Protein AF-A0A8B3DMB0-F1 (afdb_monomer_lite)

Structure (mmCIF, N/CA/C/O backbone):
data_AF-A0A8B3DMB0-F1
#
_entry.id   AF-A0A8B3DMB0-F1
#
loop_
_atom_site.group_PDB
_atom_site.id
_atom_site.type_symbol
_atom_site.label_atom_id
_atom_site.label_alt_id
_atom_site.label_comp_id
_atom_site.label_asym_id
_atom_site.label_entity_id
_atom_site.label_seq_id
_atom_site.pdbx_PDB_ins_code
_atom_site.Cartn_x
_atom_site.Cartn_y
_atom_site.Cartn_z
_atom_site.occupancy
_atom_site.B_iso_or_equiv
_atom_site.auth_seq_id
_atom_site.auth_comp_id
_atom_site.auth_asym_id
_atom_site.auth_atom_id
_atom_site.pdbx_PDB_model_num
ATOM 1 N N . MET A 1 1 ? 33.662 -3.034 -12.122 1.00 52.81 1 MET A N 1
ATOM 2 C CA . MET A 1 1 ? 32.701 -2.482 -11.142 1.00 52.81 1 MET A CA 1
ATOM 3 C C . MET A 1 1 ? 31.306 -2.748 -11.678 1.00 52.81 1 MET A C 1
ATOM 5 O O . MET A 1 1 ? 31.073 -2.427 -12.835 1.00 52.81 1 MET A O 1
ATOM 9 N N . GLY A 1 2 ? 30.434 -3.406 -10.913 1.00 65.12 2 GLY A N 1
ATOM 10 C CA . GLY A 1 2 ? 29.042 -3.621 -11.326 1.00 65.12 2 GLY A CA 1
ATOM 11 C C . GLY A 1 2 ? 28.221 -2.343 -11.146 1.00 65.12 2 GLY A C 1
ATOM 12 O O . GLY A 1 2 ? 28.426 -1.626 -10.170 1.00 65.12 2 GLY A O 1
ATOM 13 N N . GLN A 1 3 ? 27.323 -2.047 -12.084 1.00 78.31 3 GLN A N 1
ATOM 14 C CA . GLN A 1 3 ? 26.315 -0.996 -11.931 1.00 78.31 3 GLN A CA 1
ATOM 15 C C . GLN A 1 3 ? 25.097 -1.581 -11.214 1.00 78.31 3 GLN A C 1
ATOM 17 O O . GLN A 1 3 ? 24.569 -2.606 -11.644 1.00 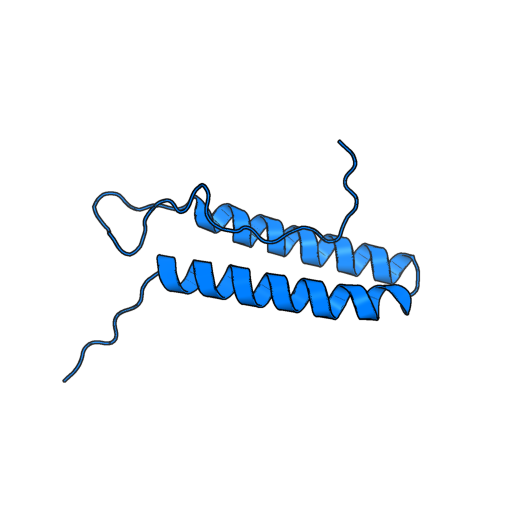78.31 3 GLN A O 1
ATOM 22 N N . ILE A 1 4 ? 24.641 -0.924 -10.147 1.00 77.31 4 ILE A N 1
ATOM 23 C CA . ILE A 1 4 ? 23.321 -1.195 -9.570 1.00 77.31 4 ILE A CA 1
ATOM 24 C C . ILE A 1 4 ? 22.283 -0.719 -10.589 1.00 77.31 4 ILE A C 1
ATOM 26 O O . ILE A 1 4 ? 22.351 0.419 -11.053 1.00 77.31 4 ILE A O 1
ATOM 30 N N . ARG A 1 5 ? 21.348 -1.598 -10.957 1.00 76.94 5 ARG A N 1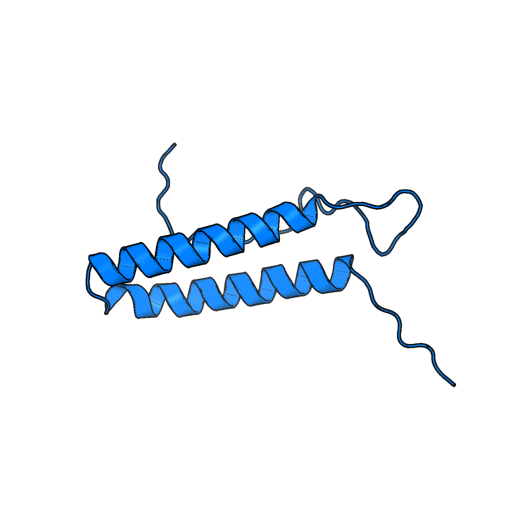
ATOM 31 C CA . ARG A 1 5 ? 20.197 -1.260 -11.798 1.00 76.94 5 ARG A CA 1
ATOM 32 C C . ARG A 1 5 ? 18.949 -1.224 -10.929 1.00 76.94 5 ARG A C 1
ATOM 34 O O . ARG A 1 5 ? 18.742 -2.120 -10.117 1.00 76.94 5 ARG A O 1
ATOM 41 N N . PHE A 1 6 ? 18.147 -0.184 -11.106 1.00 85.00 6 PHE A N 1
ATOM 42 C CA . PHE A 1 6 ? 16.852 -0.021 -10.460 1.00 85.00 6 PHE A CA 1
ATOM 43 C C . PHE A 1 6 ? 15.759 -0.249 -11.501 1.00 85.00 6 PHE A C 1
ATOM 45 O O . PHE A 1 6 ? 15.844 0.315 -12.589 1.00 85.00 6 PHE A O 1
ATOM 52 N N . SER A 1 7 ? 14.746 -1.041 -11.155 1.00 90.19 7 SER A N 1
ATOM 53 C CA . SER A 1 7 ? 13.557 -1.218 -11.986 1.00 90.19 7 SER A CA 1
ATOM 54 C C . SER A 1 7 ? 12.358 -0.610 -11.276 1.00 90.19 7 SER A C 1
ATOM 56 O O . SER A 1 7 ? 11.972 -1.088 -10.207 1.00 90.19 7 SER A O 1
ATOM 58 N N . MET A 1 8 ? 11.754 0.427 -11.863 1.00 93.56 8 MET A N 1
ATOM 59 C CA . MET A 1 8 ? 10.562 1.049 -11.283 1.00 93.56 8 MET A CA 1
ATOM 60 C C . MET A 1 8 ? 9.364 0.096 -11.338 1.00 93.56 8 MET A C 1
ATOM 62 O O . MET A 1 8 ? 8.559 0.071 -10.414 1.00 93.56 8 MET A O 1
ATOM 66 N N . ASN A 1 9 ? 9.258 -0.740 -12.376 1.00 92.50 9 ASN A N 1
ATOM 67 C CA . ASN A 1 9 ? 8.250 -1.804 -12.435 1.00 92.50 9 ASN A CA 1
ATOM 68 C C . ASN A 1 9 ? 8.380 -2.774 -11.251 1.00 92.50 9 ASN A C 1
ATOM 70 O O . ASN A 1 9 ? 7.397 -3.058 -10.574 1.00 92.50 9 ASN A O 1
ATOM 74 N N . GLY A 1 10 ? 9.600 -3.255 -10.983 1.00 93.69 10 GLY A N 1
ATOM 75 C CA . GLY A 1 10 ? 9.859 -4.167 -9.866 1.00 93.69 10 GLY A CA 1
ATOM 76 C C . GLY A 1 10 ? 9.594 -3.513 -8.511 1.00 93.69 10 GLY A C 1
ATOM 77 O O . GLY A 1 10 ? 8.969 -4.118 -7.648 1.00 93.69 10 GLY A O 1
ATOM 78 N N . PHE A 1 11 ? 10.004 -2.253 -8.348 1.00 94.44 11 PHE A N 1
ATOM 79 C CA . PHE A 1 11 ? 9.712 -1.479 -7.143 1.00 94.44 11 PHE A CA 1
ATOM 80 C C . PHE A 1 11 ? 8.205 -1.345 -6.896 1.00 94.44 11 PHE A C 1
ATOM 82 O O . PHE A 1 11 ? 7.749 -1.615 -5.792 1.00 94.44 11 PHE A O 1
ATOM 89 N N . ARG A 1 12 ? 7.425 -0.988 -7.924 1.00 95.25 12 ARG A N 1
ATOM 90 C CA . ARG A 1 12 ? 5.965 -0.860 -7.811 1.00 95.25 12 ARG A CA 1
ATOM 91 C C . ARG A 1 12 ? 5.288 -2.187 -7.481 1.00 95.25 12 ARG A C 1
ATOM 93 O O . ARG A 1 12 ? 4.426 -2.211 -6.614 1.00 95.25 12 ARG A O 1
ATOM 100 N N . ALA A 1 13 ? 5.711 -3.282 -8.114 1.00 94.75 13 ALA A N 1
ATOM 101 C CA . ALA A 1 13 ? 5.189 -4.614 -7.809 1.00 94.75 13 ALA A CA 1
ATOM 102 C C . ALA A 1 13 ? 5.448 -5.014 -6.346 1.00 94.75 13 ALA A C 1
ATOM 104 O O . ALA A 1 13 ? 4.544 -5.501 -5.670 1.00 94.75 13 ALA A O 1
ATOM 105 N N . ASN A 1 14 ? 6.659 -4.759 -5.842 1.00 95.94 14 ASN A N 1
ATOM 106 C CA . ASN A 1 14 ? 6.987 -5.013 -4.440 1.00 95.94 14 ASN A CA 1
ATOM 107 C C . ASN A 1 14 ? 6.166 -4.123 -3.505 1.00 95.94 14 ASN A C 1
ATOM 109 O O . ASN A 1 14 ? 5.621 -4.624 -2.531 1.00 95.94 14 ASN A O 1
ATOM 113 N N . LEU A 1 15 ? 6.020 -2.836 -3.829 1.00 96.19 15 LEU A N 1
ATOM 114 C CA . LEU A 1 15 ? 5.254 -1.896 -3.014 1.00 96.19 15 LEU A CA 1
ATOM 115 C C . LEU A 1 15 ? 3.775 -2.298 -2.908 1.00 96.19 15 LEU A C 1
ATOM 117 O O . LEU A 1 15 ? 3.207 -2.224 -1.823 1.00 96.19 15 LEU A O 1
ATOM 121 N N . VAL A 1 16 ? 3.163 -2.777 -3.998 1.00 97.38 16 VAL A N 1
ATOM 122 C CA . VAL A 1 16 ? 1.801 -3.343 -3.967 1.00 97.38 16 VAL A CA 1
ATOM 123 C C . VAL A 1 16 ? 1.734 -4.573 -3.057 1.00 97.38 16 VAL A C 1
ATOM 125 O O . VAL A 1 16 ? 0.805 -4.688 -2.256 1.00 97.38 16 VAL A O 1
ATOM 128 N N . SER A 1 17 ? 2.713 -5.479 -3.150 1.00 97.44 17 SER A N 1
ATOM 129 C CA . SER A 1 17 ? 2.772 -6.678 -2.300 1.00 97.44 17 SER A CA 1
ATOM 130 C C . SER A 1 17 ? 2.877 -6.310 -0.819 1.00 97.44 17 SER A C 1
ATOM 132 O O . SER A 1 17 ? 2.072 -6.766 -0.012 1.00 97.44 17 SER A O 1
ATOM 134 N N . GLU A 1 18 ? 3.819 -5.433 -0.469 1.00 97.75 18 GLU A N 1
ATOM 135 C CA . GLU A 1 18 ? 4.048 -4.967 0.902 1.00 97.75 18 GLU A CA 1
ATOM 136 C C . GLU A 1 18 ? 2.812 -4.254 1.469 1.00 97.75 18 GLU A C 1
ATOM 138 O O . GLU A 1 18 ? 2.415 -4.499 2.608 1.00 97.75 18 GLU A O 1
ATOM 143 N N . MET A 1 19 ? 2.149 -3.418 0.666 1.00 97.75 19 MET A N 1
ATOM 144 C CA . MET A 1 19 ? 0.907 -2.753 1.069 1.00 97.75 19 MET A CA 1
ATOM 145 C C . MET A 1 19 ? -0.255 -3.734 1.260 1.00 97.75 19 MET A C 1
ATOM 147 O O . MET A 1 19 ? -1.052 -3.563 2.180 1.00 97.75 19 MET A O 1
ATOM 151 N N . SER A 1 20 ? -0.343 -4.783 0.442 1.00 97.06 20 SER A N 1
ATOM 152 C CA . SER A 1 20 ? -1.370 -5.826 0.588 1.00 97.06 20 SER A CA 1
ATOM 153 C C . SER A 1 20 ? -1.163 -6.661 1.859 1.00 97.06 20 SER A C 1
ATOM 155 O O . SER A 1 20 ? -2.119 -7.018 2.555 1.00 97.06 20 SER A O 1
ATOM 157 N N . GLU A 1 21 ? 0.093 -6.938 2.211 1.00 96.88 21 GLU A N 1
ATOM 158 C CA . GLU A 1 21 ? 0.458 -7.583 3.478 1.00 96.88 21 GLU A CA 1
ATOM 159 C C . GLU A 1 21 ? 0.158 -6.675 4.681 1.00 96.88 21 GLU A C 1
ATOM 161 O O . GLU A 1 21 ? -0.382 -7.136 5.695 1.00 96.88 21 GLU A O 1
ATOM 166 N N . LEU A 1 22 ? 0.436 -5.372 4.556 1.00 96.88 22 LEU A N 1
ATOM 167 C CA . LEU A 1 22 ? 0.101 -4.380 5.575 1.00 96.88 22 LEU A CA 1
ATOM 168 C C . LEU A 1 22 ? -1.412 -4.295 5.794 1.00 96.88 22 LEU A C 1
ATOM 170 O O . LEU A 1 22 ? -1.854 -4.329 6.940 1.00 96.88 22 LEU A O 1
ATOM 174 N N . ARG A 1 23 ? -2.204 -4.254 4.716 1.00 96.19 23 ARG A N 1
ATOM 175 C CA . ARG A 1 23 ? -3.672 -4.293 4.771 1.00 96.19 23 ARG A CA 1
ATOM 176 C C . ARG A 1 23 ? -4.165 -5.482 5.587 1.00 96.19 23 ARG A C 1
ATOM 178 O O . ARG A 1 23 ? -4.986 -5.324 6.484 1.00 96.19 23 ARG A O 1
ATOM 185 N N . THR A 1 24 ? -3.639 -6.666 5.276 1.00 94.44 24 THR A N 1
ATOM 186 C CA . THR A 1 24 ? -4.009 -7.917 5.950 1.00 94.44 24 THR A CA 1
ATOM 187 C C . THR A 1 24 ? -3.692 -7.835 7.441 1.00 94.44 24 THR A C 1
ATOM 189 O O . THR A 1 24 ? -4.533 -8.166 8.269 1.00 94.44 24 THR A O 1
ATOM 192 N N . SER A 1 25 ? -2.512 -7.316 7.786 1.00 94.38 25 SER A N 1
ATOM 193 C CA . SER A 1 25 ? -2.091 -7.147 9.181 1.00 94.38 25 SER A CA 1
ATOM 194 C C . SER A 1 25 ? -2.936 -6.108 9.930 1.00 94.38 25 SER A C 1
ATOM 196 O O . SER A 1 25 ? -3.211 -6.271 11.116 1.00 94.38 25 SER A O 1
ATOM 198 N N . LEU A 1 26 ? -3.356 -5.036 9.252 1.00 93.94 26 LEU A N 1
ATOM 199 C CA . LEU A 1 26 ? -4.216 -4.005 9.832 1.00 93.94 26 LEU A CA 1
ATOM 200 C C . LEU A 1 26 ? -5.638 -4.511 10.060 1.00 93.94 26 LEU A C 1
ATOM 202 O O . LEU A 1 26 ? -6.200 -4.219 11.110 1.00 93.94 26 LEU A O 1
ATOM 206 N N . ALA A 1 27 ? -6.202 -5.290 9.133 1.00 89.62 27 ALA A N 1
ATOM 207 C CA . ALA A 1 27 ? -7.564 -5.812 9.242 1.00 89.62 27 ALA A CA 1
ATOM 208 C C . ALA A 1 27 ? -7.812 -6.561 10.565 1.00 89.62 27 ALA A C 1
ATOM 210 O O . ALA A 1 27 ? -8.882 -6.421 11.161 1.00 89.62 27 ALA A O 1
ATOM 211 N N . ASP A 1 28 ? -6.807 -7.286 11.060 1.00 88.12 28 ASP A N 1
ATOM 212 C CA . ASP A 1 28 ? -6.876 -7.973 12.350 1.00 88.12 28 ASP A CA 1
ATOM 213 C C . ASP A 1 28 ? -6.930 -6.984 13.530 1.00 88.12 28 ASP A C 1
ATOM 215 O O . ASP A 1 28 ? -7.746 -7.143 14.438 1.00 88.12 28 ASP A O 1
ATOM 219 N N . VAL A 1 29 ? -6.115 -5.924 13.494 1.00 92.38 29 VAL A N 1
ATOM 220 C CA . VAL A 1 29 ? -5.977 -4.937 14.583 1.00 92.38 29 VAL A CA 1
ATOM 221 C C . VAL A 1 29 ? -7.139 -3.939 14.626 1.00 92.38 29 VAL A C 1
ATOM 223 O O . VAL A 1 29 ? -7.528 -3.492 15.704 1.00 92.38 29 VAL A O 1
ATOM 226 N N . LEU A 1 30 ? -7.736 -3.598 13.480 1.00 93.31 30 LEU A N 1
ATOM 227 C CA . LEU A 1 30 ? -8.835 -2.624 13.389 1.00 93.31 30 LEU A CA 1
ATOM 228 C C . LEU A 1 30 ? -10.051 -3.007 14.245 1.00 93.31 30 LEU A C 1
ATOM 230 O O . LEU A 1 30 ? -10.782 -2.127 14.697 1.00 93.31 30 LEU A O 1
ATOM 234 N N . ASN A 1 31 ? -10.263 -4.302 14.492 1.00 89.25 31 ASN A N 1
ATOM 235 C CA . ASN A 1 31 ? -11.358 -4.792 15.332 1.00 89.25 31 ASN A CA 1
ATOM 236 C C . ASN A 1 31 ? -11.160 -4.499 16.830 1.00 89.25 31 ASN A C 1
ATOM 238 O O . ASN A 1 31 ? -12.120 -4.580 17.595 1.00 89.25 31 ASN A O 1
ATOM 242 N N . GLU A 1 32 ? -9.938 -4.169 17.252 1.00 93.75 32 GLU A N 1
ATOM 243 C CA . GLU A 1 32 ? -9.594 -3.865 18.646 1.00 93.75 32 GLU A CA 1
ATOM 244 C C . GLU A 1 32 ? -9.617 -2.358 18.952 1.00 93.75 32 GLU A C 1
ATOM 246 O O . GLU A 1 32 ? -9.544 -1.956 20.116 1.00 93.75 32 GLU A O 1
ATOM 251 N N . LEU A 1 33 ? -9.714 -1.518 17.918 1.00 94.31 33 LEU A N 1
ATOM 252 C CA . LEU A 1 33 ? -9.698 -0.065 18.044 1.00 94.31 33 LEU A CA 1
ATOM 253 C C . LEU A 1 33 ? -11.073 0.506 18.403 1.00 94.31 33 LEU A C 1
ATOM 255 O O . LEU A 1 33 ? -12.122 -0.095 18.158 1.00 94.31 33 LEU A O 1
ATOM 259 N N . SER A 1 34 ? -11.060 1.718 18.965 1.00 95.81 34 SER A N 1
ATOM 260 C CA . SER A 1 34 ? -12.273 2.528 19.057 1.00 95.81 34 SER A CA 1
ATOM 261 C C . SER A 1 34 ? -12.784 2.870 17.653 1.00 95.81 34 SER A C 1
ATOM 263 O O . SER A 1 34 ? -12.014 2.890 16.695 1.00 95.81 34 SER A O 1
ATOM 265 N N . GLU A 1 35 ? -14.080 3.147 17.519 1.00 93.69 35 GLU A N 1
ATOM 266 C CA . GLU A 1 35 ? -14.687 3.448 16.217 1.00 93.69 35 GLU A CA 1
ATOM 267 C C . GLU A 1 35 ? -14.010 4.632 15.511 1.00 93.69 35 GLU A C 1
ATOM 269 O O . GLU A 1 35 ? -13.672 4.510 14.338 1.00 93.69 35 GLU A O 1
ATOM 274 N N . SER A 1 36 ? -13.710 5.713 16.240 1.00 94.50 36 SER A N 1
ATOM 275 C CA . SER A 1 36 ? -13.025 6.881 15.676 1.00 94.50 36 SER A CA 1
ATOM 276 C C . SER A 1 36 ? -11.586 6.581 15.258 1.00 94.50 36 SER A C 1
ATOM 278 O O . SER A 1 36 ? -11.162 6.997 14.187 1.00 94.50 36 SER A O 1
ATOM 280 N N . ASP A 1 37 ? -10.830 5.835 16.072 1.00 96.00 37 ASP A N 1
ATOM 281 C CA . ASP A 1 37 ? -9.444 5.492 15.723 1.00 96.00 37 ASP A CA 1
ATOM 282 C C . ASP A 1 37 ? -9.399 4.528 14.530 1.00 96.00 37 ASP A C 1
ATOM 284 O O . ASP A 1 37 ? -8.490 4.587 13.704 1.00 96.00 37 ASP A O 1
ATOM 288 N N . ARG A 1 38 ? -10.389 3.635 14.431 1.00 95.56 38 ARG A N 1
ATOM 289 C CA . ARG A 1 38 ? -10.540 2.712 13.309 1.00 95.56 38 ARG A CA 1
ATOM 290 C C . ARG A 1 38 ? -10.789 3.466 12.005 1.00 95.56 38 ARG A C 1
ATOM 292 O O . ARG A 1 38 ? -10.126 3.158 11.020 1.00 95.56 38 ARG A O 1
ATOM 299 N N . GLU A 1 39 ? -11.710 4.429 12.001 1.00 94.56 39 GLU A N 1
ATOM 300 C CA . GLU A 1 39 ? -11.991 5.277 10.831 1.00 94.56 39 GLU A CA 1
ATOM 301 C C . GLU A 1 39 ? -10.748 6.068 10.402 1.00 94.56 39 GLU A C 1
ATOM 303 O O . GLU A 1 39 ? -10.349 5.991 9.242 1.00 94.56 39 GLU A O 1
ATOM 308 N N . ASP A 1 40 ? -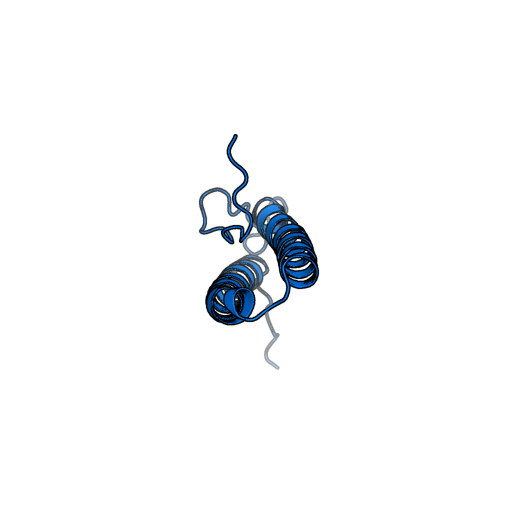10.050 6.707 11.346 1.00 96.00 40 ASP A N 1
ATOM 309 C CA . ASP A 1 40 ? -8.820 7.460 11.066 1.00 96.00 40 ASP A CA 1
ATOM 310 C C . ASP A 1 40 ? -7.712 6.595 10.435 1.00 96.00 40 ASP A C 1
ATOM 312 O O . ASP A 1 40 ? -6.923 7.075 9.613 1.00 96.00 40 ASP A O 1
ATOM 316 N N . VAL A 1 41 ? -7.588 5.331 10.854 1.00 96.12 41 VAL A N 1
ATOM 317 C CA . VAL A 1 41 ? -6.601 4.396 10.290 1.00 96.12 41 VAL A CA 1
ATOM 318 C C . VAL A 1 41 ? -7.016 3.936 8.896 1.00 96.12 41 VAL A C 1
ATOM 320 O O . VAL A 1 41 ? -6.154 3.878 8.018 1.00 96.12 41 VAL A O 1
ATOM 323 N N . ILE A 1 42 ? -8.301 3.629 8.691 1.00 96.31 42 ILE A N 1
ATOM 324 C CA . ILE A 1 42 ? -8.847 3.245 7.383 1.00 96.31 42 ILE A CA 1
ATOM 325 C C . ILE A 1 42 ? -8.594 4.362 6.369 1.00 96.31 42 ILE A C 1
ATOM 327 O O . ILE A 1 42 ? -7.945 4.111 5.356 1.00 96.31 42 ILE A O 1
ATOM 331 N N . ASP A 1 43 ? -8.986 5.598 6.686 1.00 96.25 43 ASP A N 1
ATOM 332 C CA . ASP A 1 43 ? -8.841 6.742 5.780 1.00 96.25 43 ASP 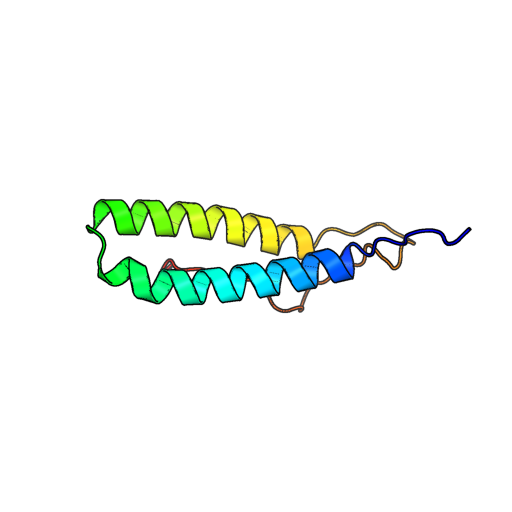A CA 1
ATOM 333 C C . ASP A 1 43 ? -7.379 6.969 5.372 1.00 96.25 43 ASP A C 1
ATOM 335 O O . ASP A 1 43 ? -7.063 7.153 4.195 1.00 96.25 43 ASP A O 1
ATOM 339 N N . LYS A 1 44 ? -6.452 6.905 6.337 1.00 96.94 44 LYS A N 1
ATOM 340 C CA . LYS A 1 44 ? -5.018 7.086 6.063 1.00 96.94 44 LYS A CA 1
ATOM 341 C C . LYS A 1 44 ? -4.431 5.951 5.240 1.00 96.94 44 LYS A C 1
ATOM 343 O O . LYS A 1 44 ? -3.570 6.197 4.395 1.00 96.94 44 LYS A O 1
ATOM 348 N N . PHE A 1 45 ? -4.830 4.712 5.514 1.00 97.44 45 PHE A N 1
ATOM 349 C CA . PHE A 1 45 ? -4.369 3.580 4.722 1.00 97.44 45 PHE A CA 1
ATOM 350 C C . PHE A 1 45 ? -4.873 3.699 3.283 1.00 97.44 45 PHE A C 1
ATOM 352 O O . PHE A 1 45 ? -4.082 3.552 2.352 1.00 97.44 45 PHE A O 1
ATOM 359 N N . ASP A 1 46 ? -6.149 4.036 3.105 1.00 97.00 46 ASP A N 1
ATOM 360 C CA . ASP A 1 46 ? -6.782 4.121 1.793 1.00 97.00 46 ASP A CA 1
ATOM 361 C C . ASP A 1 46 ? -6.219 5.274 0.954 1.00 97.00 46 ASP A C 1
ATOM 363 O O . ASP A 1 46 ? -5.983 5.099 -0.244 1.00 97.00 46 ASP A O 1
ATOM 367 N N . GLU A 1 47 ? -5.872 6.411 1.568 1.00 97.44 47 GLU A N 1
ATOM 368 C CA . GLU A 1 47 ? -5.149 7.504 0.898 1.00 97.44 47 GLU A CA 1
ATOM 369 C C . GLU A 1 47 ? -3.793 7.035 0.329 1.00 97.44 47 GLU A C 1
ATOM 371 O O . GLU A 1 47 ? -3.426 7.339 -0.817 1.00 97.44 47 GLU A O 1
ATOM 376 N N . VAL A 1 48 ? -3.044 6.250 1.110 1.00 97.56 48 VAL A N 1
ATOM 377 C CA . VAL A 1 48 ? -1.749 5.705 0.682 1.00 97.56 48 VAL A CA 1
ATOM 378 C C . VAL A 1 48 ? -1.937 4.617 -0.375 1.00 97.56 48 VAL A C 1
ATOM 380 O O . VAL A 1 48 ? -1.222 4.626 -1.378 1.00 97.56 48 VAL A O 1
ATOM 383 N N . ALA A 1 49 ? -2.908 3.719 -0.207 1.00 97.06 49 ALA A N 1
ATOM 384 C CA . ALA A 1 49 ? -3.231 2.676 -1.178 1.00 97.06 49 ALA A CA 1
ATOM 385 C C . ALA A 1 49 ? -3.607 3.279 -2.542 1.00 97.06 49 ALA A C 1
ATOM 387 O O . ALA A 1 49 ? -3.030 2.901 -3.563 1.00 97.06 49 ALA A O 1
ATOM 388 N N . CYS A 1 50 ? -4.463 4.305 -2.560 1.00 95.94 50 CYS A N 1
ATOM 389 C CA . CYS A 1 50 ? -4.810 5.050 -3.773 1.00 95.94 50 CYS A CA 1
ATOM 390 C C . CYS A 1 50 ? -3.579 5.678 -4.442 1.00 95.94 50 CYS A C 1
ATOM 392 O O . CYS A 1 50 ? -3.434 5.641 -5.669 1.00 95.94 50 CYS A O 1
ATOM 394 N N . SER A 1 51 ? -2.664 6.236 -3.644 1.00 96.25 51 SER A N 1
ATOM 395 C CA . SER A 1 51 ? -1.411 6.807 -4.148 1.00 96.25 51 SER A CA 1
ATOM 396 C C . SER A 1 51 ? -0.517 5.740 -4.788 1.00 96.25 51 SER A C 1
ATOM 398 O O . SER A 1 51 ? 0.048 5.972 -5.858 1.00 96.25 51 SER A O 1
ATOM 400 N N . VAL A 1 52 ? -0.417 4.555 -4.179 1.00 95.75 52 VAL A N 1
ATOM 401 C CA . VAL A 1 52 ? 0.338 3.416 -4.726 1.00 95.75 52 VAL A CA 1
ATOM 402 C C . VAL A 1 52 ? -0.287 2.912 -6.024 1.00 95.75 52 VAL A C 1
ATOM 404 O O . VAL A 1 52 ? 0.433 2.757 -7.011 1.00 95.75 52 VAL A O 1
ATOM 407 N N . ASN A 1 53 ? -1.609 2.743 -6.069 1.00 95.12 53 ASN A N 1
ATOM 408 C CA . ASN A 1 53 ? -2.314 2.310 -7.278 1.00 95.12 53 ASN A CA 1
ATOM 409 C C . ASN A 1 53 ? -2.123 3.325 -8.415 1.00 95.12 53 ASN A C 1
ATOM 411 O O . ASN A 1 53 ? -1.788 2.957 -9.539 1.00 95.12 53 ASN A O 1
ATOM 415 N N . SER A 1 54 ? -2.165 4.625 -8.108 1.00 93.50 54 SER A N 1
ATOM 416 C CA . SER A 1 54 ? -1.889 5.685 -9.088 1.00 93.50 54 SER A CA 1
ATOM 417 C C . SER A 1 54 ? -0.486 5.583 -9.708 1.00 93.50 54 SER A C 1
ATOM 419 O O . SER A 1 54 ? -0.301 5.894 -10.888 1.00 93.50 54 SER A O 1
ATOM 421 N N . LEU A 1 55 ? 0.518 5.110 -8.956 1.00 92.44 55 LEU A N 1
ATOM 422 C CA . LEU A 1 55 ? 1.880 4.921 -9.474 1.00 92.44 55 LEU A CA 1
ATOM 423 C C . LEU A 1 55 ? 1.974 3.812 -10.528 1.00 92.44 55 LEU A C 1
ATOM 425 O O . LEU A 1 55 ? 2.913 3.828 -11.330 1.00 92.44 55 LEU A O 1
ATOM 429 N N . LEU A 1 56 ? 1.033 2.867 -10.574 1.00 92.56 56 LEU A N 1
ATOM 430 C CA . LEU A 1 56 ? 1.013 1.801 -11.584 1.00 92.56 56 LEU A CA 1
ATOM 431 C C . LEU A 1 56 ? 0.796 2.357 -12.995 1.00 92.56 56 LEU A C 1
ATOM 433 O O . LEU A 1 56 ? 1.353 1.831 -13.959 1.00 92.56 56 LEU A O 1
ATOM 437 N N . HIS A 1 57 ? 0.100 3.486 -13.112 1.00 90.44 57 HIS A N 1
ATOM 438 C CA . HIS A 1 57 ? -0.196 4.128 -14.393 1.00 90.44 57 HIS A CA 1
ATOM 439 C C . HIS A 1 57 ? 0.916 5.062 -14.892 1.00 90.44 57 HIS A C 1
ATOM 441 O O . HIS A 1 57 ? 0.876 5.545 -16.026 1.00 90.44 57 HIS A O 1
ATOM 447 N N . VAL A 1 58 ? 1.943 5.316 -14.075 1.00 90.50 58 VAL A N 1
ATOM 448 C CA . VAL A 1 58 ? 3.082 6.149 -14.478 1.00 90.50 58 VAL A CA 1
ATOM 449 C C . VAL A 1 58 ? 3.936 5.396 -15.495 1.00 90.50 58 VAL A C 1
ATOM 451 O O . VAL A 1 58 ? 4.374 4.270 -15.255 1.00 90.50 58 VAL A O 1
ATOM 454 N N . SER A 1 59 ? 4.214 6.029 -16.633 1.00 93.12 59 SER A N 1
ATOM 455 C CA . SER A 1 59 ? 5.072 5.458 -17.669 1.00 93.12 59 SER A CA 1
ATOM 456 C C . SER A 1 59 ? 5.969 6.504 -18.323 1.00 93.12 59 SER A C 1
ATOM 458 O O . SER A 1 59 ? 5.656 7.695 -18.327 1.00 93.12 59 SER A O 1
ATOM 460 N N . ILE A 1 60 ? 7.109 6.056 -18.852 1.00 93.31 60 ILE A N 1
ATOM 461 C CA . ILE A 1 60 ? 8.045 6.879 -19.624 1.00 93.31 60 ILE A CA 1
ATOM 462 C C . ILE A 1 60 ? 8.264 6.201 -20.973 1.00 93.31 60 ILE A C 1
ATOM 464 O O . ILE A 1 60 ? 8.689 5.046 -21.040 1.00 93.31 60 ILE A O 1
ATOM 468 N N . GLU A 1 61 ? 7.990 6.928 -22.054 1.00 93.62 61 GLU A N 1
ATOM 469 C CA . GLU A 1 61 ? 8.164 6.419 -23.413 1.00 93.62 61 GLU A CA 1
ATOM 470 C C . GLU A 1 61 ? 9.608 5.950 -23.652 1.00 93.62 61 GLU A C 1
ATOM 472 O O . GLU A 1 61 ? 10.576 6.639 -23.327 1.00 93.62 61 GLU A O 1
ATOM 477 N N . GLY A 1 62 ? 9.751 4.746 -24.212 1.00 91.50 62 GLY A N 1
ATOM 478 C CA . GLY A 1 62 ? 11.052 4.157 -24.531 1.00 91.50 62 GLY A CA 1
ATOM 479 C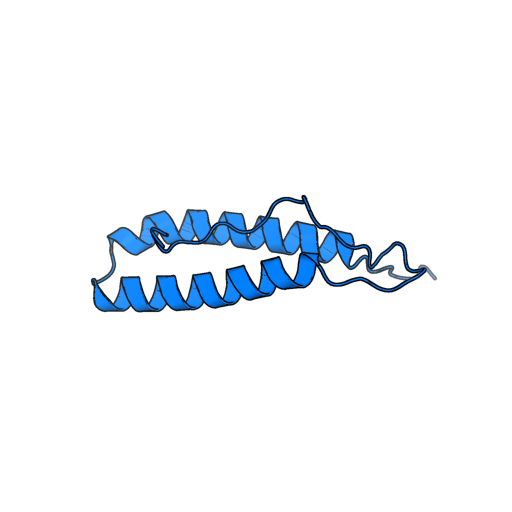 C . GLY A 1 62 ? 11.849 3.628 -23.332 1.00 91.50 62 GLY A C 1
ATOM 480 O O . GLY A 1 62 ? 12.982 3.194 -23.528 1.00 91.50 62 GLY A O 1
ATOM 481 N N . ASN A 1 63 ? 11.294 3.632 -22.113 1.00 90.19 63 ASN A N 1
ATOM 482 C CA . ASN A 1 63 ? 11.957 3.084 -20.931 1.00 90.19 63 ASN A CA 1
ATOM 483 C C . ASN A 1 63 ? 11.258 1.814 -20.427 1.00 90.19 63 ASN A C 1
ATOM 485 O O . ASN A 1 63 ? 10.186 1.864 -19.822 1.00 90.19 63 ASN A O 1
ATOM 489 N N . ASP A 1 64 ? 11.904 0.664 -20.630 1.00 89.12 64 ASP A N 1
ATOM 490 C CA . ASP A 1 64 ? 11.350 -0.631 -20.236 1.00 89.12 64 ASP A CA 1
ATOM 491 C C . ASP A 1 64 ? 11.184 -0.804 -18.720 1.00 89.12 64 ASP A C 1
ATOM 493 O O . ASP A 1 64 ? 10.342 -1.595 -18.297 1.00 89.12 64 ASP A O 1
ATOM 497 N N . ASP A 1 65 ? 11.933 -0.057 -17.906 1.00 89.44 65 ASP A N 1
ATOM 498 C CA . ASP A 1 65 ? 11.828 -0.081 -16.446 1.00 89.44 65 ASP A CA 1
ATOM 499 C C . ASP A 1 65 ? 10.681 0.790 -15.912 1.00 89.44 65 ASP A C 1
ATOM 501 O O . ASP A 1 65 ? 10.361 0.683 -14.730 1.00 89.44 65 ASP A O 1
ATOM 505 N N . PHE A 1 66 ? 10.053 1.611 -16.763 1.00 92.38 66 PHE A N 1
ATOM 506 C CA . PHE A 1 66 ? 8.952 2.531 -16.446 1.00 92.38 66 PHE A CA 1
ATOM 507 C C . PHE A 1 66 ? 7.771 2.311 -17.406 1.00 92.38 66 PHE A C 1
ATOM 509 O O . PHE A 1 66 ? 7.331 3.227 -18.104 1.00 92.38 66 PHE A O 1
ATOM 516 N N . LYS A 1 67 ? 7.256 1.080 -17.470 1.00 91.81 67 LYS A N 1
ATOM 517 C CA . LYS A 1 67 ? 6.075 0.764 -18.291 1.00 91.81 67 LYS A CA 1
ATOM 518 C C . LYS A 1 67 ? 4.792 1.113 -17.550 1.00 91.81 67 LYS A C 1
ATOM 520 O O . LYS A 1 67 ? 4.775 1.129 -16.324 1.00 91.81 67 LYS A O 1
ATOM 525 N N . ASN A 1 68 ? 3.714 1.351 -18.291 1.00 90.12 68 ASN A N 1
ATOM 526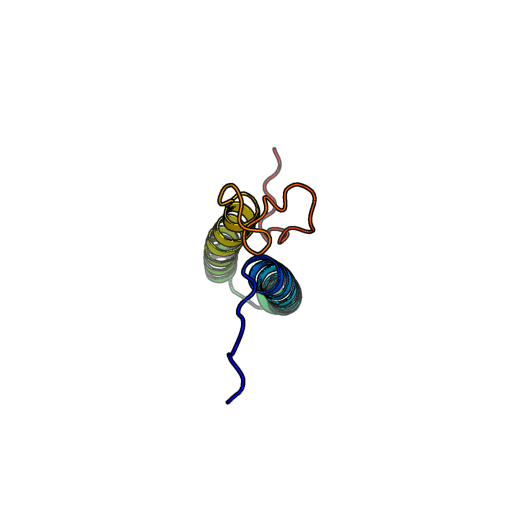 C CA . ASN A 1 68 ? 2.381 1.342 -17.698 1.00 90.12 68 ASN A CA 1
ATOM 527 C C . ASN A 1 68 ? 2.100 -0.087 -17.199 1.00 90.12 68 ASN A C 1
ATOM 529 O O . ASN A 1 68 ? 2.320 -1.046 -17.942 1.00 90.12 68 ASN A O 1
ATOM 533 N N . MET A 1 69 ? 1.687 -0.213 -15.940 1.00 91.56 69 MET A N 1
ATOM 534 C CA . MET A 1 69 ? 1.357 -1.479 -15.285 1.00 91.56 69 MET A CA 1
ATOM 535 C C . MET A 1 69 ? -0.157 -1.684 -15.149 1.00 91.56 69 MET A C 1
ATOM 537 O O . MET A 1 69 ? -0.587 -2.510 -14.359 1.00 91.56 69 MET A O 1
ATOM 541 N N . GLU A 1 70 ? -0.972 -0.962 -15.917 1.00 86.81 70 GLU A N 1
ATOM 542 C CA . GLU A 1 70 ? -2.421 -1.167 -15.978 1.00 86.81 70 GLU A CA 1
ATOM 543 C C . GLU A 1 70 ? -2.787 -2.656 -16.130 1.00 86.81 70 GLU A C 1
ATOM 545 O O . GLU A 1 70 ? -2.251 -3.367 -16.986 1.00 86.81 70 GLU A O 1
ATOM 550 N N . GLY A 1 71 ? -3.686 -3.129 -15.263 1.00 85.25 71 GLY A N 1
ATOM 551 C CA . GLY A 1 71 ? -4.074 -4.537 -15.170 1.00 85.25 71 GLY A CA 1
ATOM 552 C C . GLY A 1 71 ? -3.161 -5.406 -14.295 1.00 85.25 71 GLY A C 1
ATOM 553 O O . GLY A 1 71 ? -3.411 -6.608 -14.180 1.00 85.25 71 GLY A O 1
ATOM 554 N N . SER A 1 72 ? -2.114 -4.848 -13.675 1.00 88.94 72 SER A N 1
ATOM 555 C CA . SER A 1 72 ? -1.412 -5.519 -12.577 1.00 88.94 72 SER A CA 1
ATOM 556 C C . SER A 1 72 ? -2.272 -5.563 -11.314 1.00 88.94 72 SER A C 1
ATOM 558 O O . SER A 1 72 ? -3.273 -4.863 -11.215 1.00 88.94 72 SER A O 1
ATOM 560 N N . ALA A 1 73 ? -1.861 -6.370 -10.333 1.00 92.44 73 ALA A N 1
ATOM 561 C CA . ALA A 1 73 ? -2.479 -6.334 -9.013 1.00 92.44 73 ALA A CA 1
ATOM 562 C C . ALA A 1 73 ? -2.405 -4.916 -8.424 1.00 92.44 73 ALA A C 1
ATOM 564 O O . ALA A 1 73 ? -1.394 -4.226 -8.585 1.00 92.44 73 ALA A O 1
ATOM 565 N N . GLU A 1 74 ? -3.474 -4.524 -7.744 1.00 95.00 74 GLU A N 1
ATOM 566 C CA . GLU A 1 74 ? -3.614 -3.257 -7.035 1.00 95.00 74 GLU A CA 1
ATOM 567 C C . GLU A 1 74 ? -3.756 -3.529 -5.539 1.00 95.00 74 GLU A C 1
ATOM 569 O O . GLU A 1 74 ? -4.056 -4.648 -5.116 1.00 95.00 74 GLU A O 1
ATOM 574 N N . VAL A 1 75 ? -3.509 -2.503 -4.731 1.00 96.12 75 VAL A N 1
ATOM 575 C CA . VAL A 1 75 ? -3.776 -2.553 -3.297 1.00 96.12 75 VAL A CA 1
ATOM 576 C C . VAL A 1 75 ? -5.273 -2.364 -3.089 1.00 96.12 75 VAL A C 1
ATOM 578 O O . VAL A 1 75 ? -5.817 -1.311 -3.427 1.00 96.12 75 VAL A O 1
ATOM 581 N N . ASP A 1 76 ? -5.919 -3.369 -2.507 1.00 95.50 76 ASP A N 1
ATOM 582 C CA . ASP A 1 76 ? -7.305 -3.265 -2.057 1.00 95.50 76 ASP A CA 1
ATOM 583 C C . ASP A 1 76 ? -7.430 -2.256 -0.907 1.00 95.50 76 ASP A C 1
ATOM 585 O O . ASP A 1 76 ? -6.605 -2.231 0.011 1.00 95.50 76 ASP A O 1
ATOM 589 N N . LEU A 1 77 ? -8.518 -1.492 -0.906 1.00 95.25 77 LEU A N 1
ATOM 590 C CA . LEU A 1 77 ? -8.846 -0.579 0.186 1.00 95.25 77 LEU A CA 1
ATOM 591 C C . LEU A 1 77 ? -9.354 -1.345 1.428 1.00 95.25 77 LEU A C 1
ATOM 593 O O . LEU A 1 77 ? -9.769 -2.515 1.359 1.00 95.25 77 LEU A O 1
ATOM 597 N N . LEU A 1 78 ? -9.268 -0.704 2.591 1.00 94.06 78 LEU A N 1
ATOM 598 C CA . LEU A 1 78 ? -9.841 -1.170 3.855 1.00 94.06 78 LEU A CA 1
ATOM 599 C C . LEU A 1 78 ? -11.276 -0.679 4.044 1.00 94.06 78 LEU A C 1
ATOM 601 O O . LEU A 1 78 ? -12.086 -1.391 4.639 1.00 94.06 78 LEU A O 1
ATOM 605 N N . GLY A 1 79 ? -11.585 0.523 3.562 1.00 89.50 79 GLY A N 1
ATOM 606 C CA . GLY A 1 79 ? -12.912 1.102 3.627 1.00 89.50 79 GLY A CA 1
ATOM 607 C C . GLY A 1 79 ? -13.919 0.324 2.786 1.00 89.50 79 GLY A C 1
ATOM 608 O O . GLY A 1 79 ? -13.630 -0.130 1.678 1.00 89.50 79 GLY A O 1
ATOM 609 N N . ASN A 1 80 ? -15.138 0.197 3.311 1.00 82.94 80 ASN A N 1
ATOM 610 C CA . ASN A 1 80 ? -16.283 -0.257 2.529 1.00 82.94 80 ASN A CA 1
ATOM 611 C C . ASN A 1 80 ? -16.898 0.959 1.842 1.00 82.94 80 ASN A C 1
ATOM 613 O O . ASN A 1 80 ? -17.818 1.589 2.364 1.00 82.94 80 ASN A O 1
ATOM 617 N N . TYR A 1 81 ? -16.342 1.309 0.689 1.00 78.00 81 TYR A N 1
ATOM 618 C CA . TYR A 1 81 ? -16.931 2.302 -0.195 1.00 78.00 81 TYR A CA 1
ATOM 619 C C . TYR A 1 81 ? -17.947 1.580 -1.081 1.00 78.00 81 TYR A C 1
ATOM 621 O O . TYR A 1 81 ? -17.610 1.105 -2.163 1.00 78.00 81 TYR A O 1
ATOM 629 N N . ASP A 1 82 ? -19.172 1.416 -0.580 1.00 62.25 82 ASP A N 1
ATOM 630 C CA . ASP A 1 82 ? -20.292 1.047 -1.446 1.00 62.25 82 ASP A CA 1
ATOM 631 C C . ASP A 1 82 ? -20.455 2.167 -2.495 1.00 62.25 82 ASP A C 1
ATOM 633 O O . ASP A 1 82 ? -20.548 3.342 -2.126 1.00 62.25 82 ASP A O 1
ATOM 637 N N . GLU A 1 83 ? -20.430 1.810 -3.785 1.00 50.53 83 GLU A N 1
ATOM 638 C CA . GLU A 1 83 ? -20.703 2.732 -4.906 1.00 50.53 83 GLU A CA 1
ATOM 639 C C . GLU A 1 83 ? -22.110 3.354 -4.840 1.00 50.53 83 GLU A C 1
ATOM 641 O O . GLU A 1 83 ? -23.094 2.617 -4.583 1.00 50.53 83 GLU A O 1
#

Radius of gyration: 15.91 Å; chains: 1; bounding box: 53×16×44 Å

Secondary structure (DSSP, 8-state):
-PPP---HHHHHHHHHHHHHHHHHHHHHHHTTS-HHHHHHHHHHHHHHHHHHHHHHT---TT-TTS---TTS--PPPSS----

Sequence (83 aa):
MGQIRFSMNGFRANLVSEMSELRTSLADVLNELSESDREDVIDKFDEVACSVNSLLHVSIEGNDDFKNMEGSAEVDLLGNYDE

Foldseek 3Di:
DDDDDDFQVVVLLVVQVVLQVVLVVVLVVLVVDDPVVSVVVLVVSQVVQVVSQVCLQFADPPDPSGHRNPPDDGRDGPDPPDD

Organism: Vibrio harveyi (NCBI:txid669)

pLDDT: mean 91.11, std 8.93, range [50.53, 97.75]